Protein AF-A0A952SLJ5-F1 (afdb_monomer)

Structure (mmCIF, N/CA/C/O backbone):
data_AF-A0A952SLJ5-F1
#
_entry.id   AF-A0A952SLJ5-F1
#
loop_
_atom_site.group_PDB
_atom_site.id
_atom_site.type_symbol
_atom_site.label_atom_id
_atom_site.label_alt_id
_atom_site.label_comp_id
_atom_site.label_asym_id
_atom_site.label_entity_id
_atom_site.label_seq_id
_atom_site.pdbx_PDB_ins_code
_atom_site.Cartn_x
_atom_site.Cartn_y
_atom_site.Cartn_z
_atom_site.occupancy
_atom_site.B_iso_or_equiv
_atom_site.auth_seq_id
_atom_site.auth_comp_id
_atom_site.auth_asym_id
_atom_site.auth_atom_id
_atom_site.pdbx_PDB_model_num
ATOM 1 N N . MET A 1 1 ? 6.215 -2.934 -12.282 1.00 80.94 1 MET A N 1
ATOM 2 C CA . MET A 1 1 ?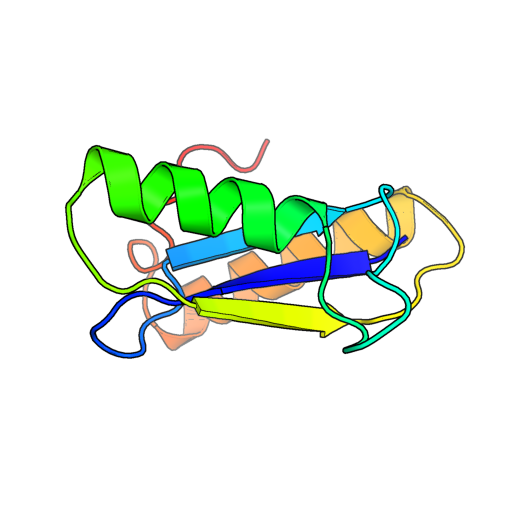 5.073 -3.202 -11.370 1.00 80.94 1 MET A CA 1
ATOM 3 C C . MET A 1 1 ? 5.489 -2.973 -9.915 1.00 80.94 1 MET A C 1
ATOM 5 O O . MET A 1 1 ? 6.688 -2.933 -9.676 1.00 80.94 1 MET A O 1
ATOM 9 N N . ARG A 1 2 ? 4.565 -2.738 -8.970 1.00 84.12 2 ARG A N 1
ATOM 10 C CA . ARG A 1 2 ? 4.874 -2.372 -7.565 1.00 84.12 2 ARG A CA 1
ATOM 11 C C . ARG A 1 2 ? 3.958 -3.079 -6.576 1.00 84.12 2 ARG A C 1
ATOM 13 O O . ARG A 1 2 ? 2.852 -3.449 -6.960 1.00 84.12 2 ARG A O 1
ATOM 20 N N . VAL A 1 3 ? 4.386 -3.182 -5.321 1.00 81.44 3 VAL A N 1
ATOM 21 C CA . VAL A 1 3 ? 3.541 -3.614 -4.198 1.00 81.44 3 VAL A CA 1
ATOM 22 C C . VAL A 1 3 ? 3.357 -2.440 -3.240 1.00 81.44 3 VAL A C 1
ATOM 24 O O . VAL A 1 3 ? 4.297 -1.693 -2.967 1.00 81.44 3 VAL A O 1
ATOM 27 N N . ILE A 1 4 ? 2.115 -2.239 -2.818 1.00 86.00 4 ILE A N 1
ATOM 28 C CA . ILE A 1 4 ? 1.608 -1.104 -2.051 1.00 86.00 4 ILE A CA 1
ATOM 29 C C . ILE A 1 4 ? 0.928 -1.605 -0.779 1.00 86.00 4 ILE A C 1
ATOM 31 O O . ILE A 1 4 ? 0.319 -2.675 -0.784 1.00 86.00 4 ILE A O 1
ATOM 35 N N . GLY A 1 5 ? 1.033 -0.818 0.285 1.00 85.62 5 GLY A N 1
ATOM 36 C CA . GLY A 1 5 ? 0.349 -1.030 1.554 1.00 85.62 5 GLY A CA 1
ATOM 37 C C . GLY A 1 5 ? -0.617 0.116 1.840 1.00 85.62 5 GLY A C 1
ATOM 38 O O . GLY A 1 5 ? -0.372 1.254 1.430 1.00 85.62 5 GLY A O 1
ATOM 39 N N . ALA A 1 6 ? -1.720 -0.190 2.514 1.00 83.88 6 ALA A N 1
ATOM 40 C CA . ALA A 1 6 ? -2.561 0.795 3.180 1.00 83.88 6 ALA A CA 1
ATOM 41 C C . ALA A 1 6 ? -2.542 0.513 4.682 1.00 83.88 6 ALA A C 1
ATOM 43 O O . ALA A 1 6 ? -2.751 -0.633 5.085 1.00 83.88 6 ALA A O 1
ATOM 44 N N . THR A 1 7 ? -2.327 1.552 5.478 1.00 84.31 7 THR A N 1
ATOM 45 C CA . THR A 1 7 ? -2.209 1.489 6.936 1.00 84.31 7 THR A CA 1
ATOM 46 C C . THR A 1 7 ? -3.406 2.192 7.562 1.00 84.31 7 THR A C 1
ATOM 48 O O . THR A 1 7 ? -3.860 3.233 7.076 1.00 84.31 7 THR A O 1
ATOM 51 N N . SER A 1 8 ? -3.949 1.573 8.598 1.00 78.75 8 SER A N 1
ATOM 52 C CA . SER A 1 8 ? -5.049 2.071 9.412 1.00 78.75 8 SER A CA 1
ATOM 53 C C . SER A 1 8 ? -4.595 3.186 10.368 1.00 78.75 8 SER A C 1
ATOM 55 O O . SER A 1 8 ? -3.394 3.350 10.597 1.00 78.75 8 SER A O 1
ATOM 57 N N . PRO A 1 9 ? -5.545 3.928 10.971 1.00 75.00 9 PRO A N 1
ATOM 58 C CA . PRO A 1 9 ? -5.241 4.978 11.949 1.00 75.00 9 PRO A CA 1
ATOM 59 C C . PRO A 1 9 ? -4.477 4.481 13.187 1.00 75.00 9 PRO A C 1
ATOM 61 O O . PRO A 1 9 ? -3.737 5.235 13.806 1.00 75.00 9 PRO A O 1
ATOM 64 N N . ASP A 1 10 ? -4.648 3.207 13.543 1.00 77.69 10 ASP A N 1
ATOM 65 C CA . ASP A 1 10 ? -3.968 2.532 14.656 1.00 77.69 10 ASP A CA 1
ATOM 66 C C . ASP A 1 10 ? -2.520 2.115 14.326 1.00 77.69 10 ASP A C 1
ATOM 68 O O . ASP A 1 10 ? -1.845 1.497 15.147 1.00 77.69 10 ASP A O 1
ATOM 72 N N . GLY A 1 11 ? -2.038 2.432 13.120 1.00 73.06 11 GLY A N 1
ATOM 73 C CA . GLY A 1 11 ? -0.711 2.053 12.640 1.00 73.06 11 GLY A CA 1
ATOM 74 C C . GLY A 1 11 ? -0.618 0.614 12.127 1.00 73.06 11 GLY A C 1
ATOM 75 O O . GLY A 1 11 ? 0.456 0.200 11.692 1.00 73.06 11 GLY A O 1
ATOM 76 N N . SER A 1 12 ? -1.716 -0.152 12.129 1.00 79.88 12 SER A N 1
ATOM 77 C CA . SER A 1 12 ? -1.737 -1.515 11.594 1.00 79.88 12 SER A CA 1
ATOM 78 C C . SER A 1 12 ? -1.891 -1.524 10.070 1.00 79.88 12 SER A C 1
ATOM 80 O O . SER A 1 12 ? -2.609 -0.711 9.483 1.00 79.88 12 SER A O 1
ATOM 82 N N . THR A 1 13 ? -1.226 -2.454 9.383 1.00 80.88 13 THR A N 1
ATOM 83 C CA . THR A 1 13 ? -1.409 -2.618 7.934 1.00 80.88 13 THR A CA 1
ATOM 84 C C . THR A 1 13 ? -2.801 -3.178 7.662 1.00 80.88 13 THR A C 1
ATOM 86 O O . THR A 1 13 ? -3.098 -4.311 8.010 1.00 80.88 13 THR A O 1
ATOM 89 N N . PHE A 1 14 ? -3.652 -2.414 6.985 1.00 81.75 14 PHE A N 1
ATOM 90 C CA . PHE A 1 14 ? -5.022 -2.810 6.657 1.00 81.75 14 PHE A CA 1
ATOM 91 C C . PHE A 1 14 ? -5.089 -3.706 5.416 1.00 81.75 14 PHE A C 1
ATOM 93 O O . PHE A 1 14 ? -5.907 -4.628 5.329 1.00 81.75 14 PHE A O 1
ATOM 100 N N . LYS A 1 15 ? -4.255 -3.396 4.413 1.00 83.44 15 LYS A N 1
ATOM 101 C CA . LYS A 1 15 ? -4.278 -4.052 3.103 1.00 83.44 15 LYS A CA 1
ATOM 102 C C . LYS A 1 15 ? -2.912 -4.027 2.433 1.00 83.44 15 LYS A C 1
ATOM 104 O O . LYS A 1 15 ? -2.250 -2.994 2.422 1.00 83.44 15 LYS A O 1
ATOM 109 N N . ILE A 1 16 ? -2.553 -5.126 1.777 1.00 85.38 16 ILE A N 1
ATOM 110 C CA . ILE A 1 16 ? -1.406 -5.200 0.864 1.00 85.38 16 ILE A CA 1
ATOM 111 C C . ILE A 1 16 ? -1.922 -5.541 -0.533 1.00 85.38 16 ILE A C 1
ATOM 113 O O . ILE A 1 16 ? -2.787 -6.402 -0.695 1.00 85.38 16 ILE A O 1
ATOM 117 N N . GLY A 1 17 ? -1.424 -4.828 -1.541 1.00 83.44 17 GLY A N 1
ATOM 118 C CA . GLY A 1 17 ? -1.885 -4.945 -2.918 1.00 83.44 17 GLY A CA 1
ATOM 119 C C . GLY A 1 17 ? -0.782 -4.693 -3.939 1.00 83.44 17 GLY A C 1
ATOM 120 O O . GLY A 1 17 ? 0.148 -3.938 -3.680 1.00 83.44 17 GLY A O 1
ATOM 121 N N . GLN A 1 18 ? -0.900 -5.231 -5.147 1.00 84.81 18 GLN A N 1
ATOM 122 C CA . GLN A 1 18 ? -0.051 -4.820 -6.273 1.00 84.81 18 GLN A CA 1
ATOM 123 C C . GLN A 1 18 ? -0.657 -3.687 -7.128 1.00 84.81 18 GLN A C 1
ATOM 125 O O . GLN A 1 18 ? -1.877 -3.531 -7.248 1.00 84.81 18 GLN A O 1
ATOM 130 N N . SER A 1 19 ? 0.210 -2.881 -7.753 1.00 82.12 19 SER A N 1
ATOM 131 C CA . SER A 1 19 ? -0.157 -1.754 -8.622 1.00 82.12 19 SER A CA 1
ATOM 132 C C . SER A 1 19 ? 0.709 -1.666 -9.883 1.00 82.12 19 SER A C 1
ATOM 134 O O . SER A 1 19 ? 1.941 -1.751 -9.830 1.00 82.12 19 SER A O 1
ATOM 136 N N . SER A 1 20 ? 0.058 -1.423 -11.023 1.00 81.38 20 SER A N 1
ATOM 137 C CA . SER A 1 20 ? 0.681 -1.087 -12.312 1.00 81.38 20 SER A CA 1
ATOM 138 C C . SER A 1 20 ? 0.511 0.385 -12.714 1.00 81.38 20 SER A C 1
ATOM 140 O O . SER A 1 20 ? 1.214 0.836 -13.608 1.00 81.38 20 SER A O 1
ATOM 142 N N . GLN A 1 21 ? -0.354 1.152 -12.036 1.00 80.44 21 GLN A N 1
ATOM 143 C CA . GLN A 1 21 ? -0.763 2.519 -12.423 1.00 80.44 21 GLN A CA 1
ATOM 144 C C . GLN A 1 21 ? 0.320 3.603 -12.261 1.00 80.44 21 GLN A C 1
ATOM 146 O O . GLN A 1 21 ? 0.066 4.767 -12.548 1.00 80.44 21 GLN A O 1
ATOM 151 N N . GLY A 1 22 ? 1.525 3.248 -11.814 1.00 79.44 22 GLY A N 1
ATOM 152 C CA . GLY A 1 22 ? 2.610 4.209 -11.630 1.00 79.44 22 GLY A CA 1
ATOM 153 C C . GLY A 1 22 ? 2.525 5.002 -10.322 1.00 79.44 22 GLY A C 1
ATOM 154 O O . GLY A 1 22 ? 1.741 4.695 -9.420 1.00 79.44 22 GLY A O 1
ATOM 155 N N . THR A 1 23 ? 3.405 5.991 -10.209 1.00 85.00 23 THR A N 1
ATOM 156 C CA . THR A 1 23 ? 3.536 6.885 -9.054 1.00 85.00 23 THR A CA 1
ATOM 157 C C . THR A 1 23 ? 3.299 8.321 -9.491 1.00 85.00 23 THR A C 1
ATOM 159 O O . THR A 1 23 ? 3.588 8.686 -10.629 1.00 85.00 23 THR A O 1
ATOM 162 N N . ARG A 1 24 ? 2.779 9.145 -8.588 1.00 84.75 24 ARG A N 1
ATOM 163 C CA . ARG A 1 24 ? 2.610 10.578 -8.802 1.00 84.75 24 ARG A CA 1
ATOM 164 C C . ARG A 1 24 ? 3.990 11.241 -8.862 1.00 84.75 24 ARG A C 1
ATOM 166 O O . ARG A 1 24 ? 4.867 10.925 -8.067 1.00 84.75 24 ARG A O 1
ATOM 173 N N . VAL A 1 25 ? 4.183 12.146 -9.821 1.00 81.12 25 VAL A N 1
ATOM 174 C CA . VAL A 1 25 ? 5.499 12.743 -10.127 1.00 81.12 25 VAL A CA 1
ATOM 175 C C . VAL A 1 25 ? 6.035 13.602 -8.976 1.00 81.12 25 VAL A C 1
ATOM 177 O O . VAL A 1 25 ? 7.232 13.606 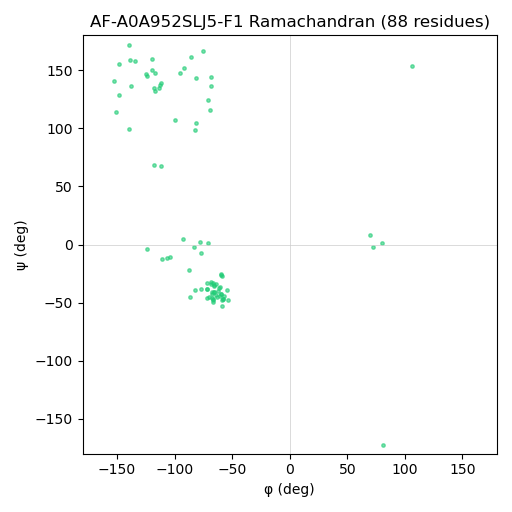-8.725 1.00 81.12 25 VAL A O 1
ATOM 180 N N . ARG A 1 26 ? 5.151 14.302 -8.254 1.00 82.50 26 ARG A N 1
ATOM 181 C CA . ARG A 1 26 ? 5.528 15.269 -7.212 1.00 82.50 26 ARG A CA 1
ATOM 182 C C . ARG A 1 26 ? 6.117 14.630 -5.951 1.00 82.50 26 ARG A C 1
ATOM 184 O O . ARG A 1 26 ? 7.080 15.149 -5.408 1.00 82.50 26 ARG A O 1
ATOM 191 N N . ASP A 1 27 ? 5.494 13.566 -5.457 1.00 80.88 27 ASP A N 1
ATOM 192 C CA . ASP A 1 27 ? 5.767 12.972 -4.138 1.00 80.88 27 ASP A CA 1
ATOM 193 C C . ASP A 1 27 ? 6.145 11.483 -4.223 1.00 80.88 27 ASP A C 1
ATOM 195 O O . ASP A 1 27 ? 6.462 10.852 -3.219 1.00 80.88 27 ASP A O 1
ATOM 199 N N . GLY A 1 28 ? 6.115 10.894 -5.424 1.00 79.56 28 GLY A N 1
ATOM 200 C CA . GLY A 1 28 ? 6.394 9.478 -5.629 1.00 79.56 28 GLY A CA 1
ATOM 201 C C . GLY A 1 28 ? 5.322 8.541 -5.067 1.00 79.56 28 GLY A C 1
ATOM 202 O O . GLY A 1 28 ? 5.533 7.328 -5.090 1.00 79.56 28 GLY A O 1
ATOM 203 N N . ALA A 1 29 ? 4.178 9.054 -4.596 1.00 83.12 29 ALA A N 1
ATOM 204 C CA . ALA A 1 29 ? 3.114 8.241 -4.016 1.00 83.12 29 ALA A CA 1
ATOM 205 C C . ALA A 1 29 ? 2.441 7.362 -5.081 1.00 83.12 29 ALA A C 1
ATOM 207 O O . ALA A 1 29 ? 2.256 7.767 -6.231 1.00 83.12 29 ALA A O 1
ATOM 208 N N . SER A 1 30 ? 2.041 6.141 -4.721 1.00 85.19 30 SER A N 1
ATOM 209 C CA . SER A 1 30 ? 1.323 5.265 -5.654 1.00 85.19 30 SER A CA 1
ATOM 210 C C . SER A 1 30 ? -0.093 5.781 -5.888 1.00 85.19 30 SER A C 1
ATOM 212 O O . SER A 1 30 ? -0.889 5.883 -4.956 1.00 85.19 30 SER A O 1
ATOM 214 N N . ILE A 1 31 ? -0.444 6.016 -7.154 1.00 86.12 31 ILE A N 1
ATOM 215 C CA . ILE A 1 31 ? -1.765 6.535 -7.541 1.00 86.12 31 ILE A CA 1
ATOM 216 C C . ILE A 1 31 ? -2.882 5.580 -7.095 1.00 86.12 31 ILE A C 1
ATOM 218 O O . ILE A 1 31 ? -3.898 6.014 -6.556 1.00 86.12 31 ILE A O 1
ATOM 222 N N . ARG A 1 32 ? -2.679 4.269 -7.267 1.00 85.38 32 ARG A N 1
ATOM 223 C CA . ARG A 1 32 ? -3.649 3.244 -6.854 1.00 85.38 32 ARG A CA 1
ATOM 224 C C . ARG A 1 32 ? -3.827 3.190 -5.339 1.00 85.38 32 ARG A C 1
ATOM 226 O O . ARG A 1 32 ? -4.945 3.011 -4.869 1.00 85.38 32 ARG A O 1
ATOM 233 N N . ALA A 1 33 ? -2.729 3.310 -4.593 1.00 85.44 33 ALA A N 1
ATOM 234 C CA . ALA A 1 33 ? -2.761 3.212 -3.136 1.00 85.44 33 ALA A CA 1
ATOM 235 C C . ALA A 1 33 ? -3.521 4.400 -2.537 1.00 85.44 33 ALA A C 1
ATOM 237 O O . ALA A 1 33 ? -4.419 4.224 -1.723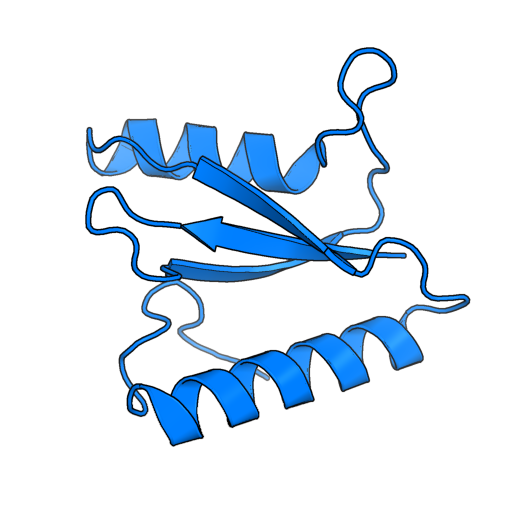 1.00 85.44 33 ALA A O 1
ATOM 238 N N . GLU A 1 34 ? -3.269 5.588 -3.075 1.00 88.00 34 GLU A N 1
ATOM 239 C CA . GLU A 1 34 ? -3.987 6.816 -2.745 1.00 88.00 34 GLU A CA 1
ATOM 240 C C . GLU A 1 34 ? -5.487 6.720 -3.040 1.00 88.00 34 GLU A C 1
ATOM 242 O O . GLU A 1 34 ? -6.315 7.143 -2.236 1.00 88.00 34 GLU A O 1
ATOM 247 N N . GLN A 1 35 ? -5.867 6.139 -4.182 1.00 88.75 35 GLN A N 1
ATOM 248 C CA . GLN A 1 35 ? -7.277 5.906 -4.505 1.00 88.75 35 GLN A CA 1
ATOM 249 C C . GLN A 1 35 ? -7.947 4.959 -3.503 1.00 88.75 35 GLN A C 1
ATOM 251 O O . GLN A 1 35 ? -9.089 5.199 -3.111 1.00 88.75 35 GLN A O 1
ATOM 256 N N . GLN A 1 36 ? -7.248 3.905 -3.074 1.00 86.56 36 GLN A N 1
ATOM 257 C CA . GLN A 1 36 ? -7.754 2.969 -2.068 1.00 86.56 36 GLN A CA 1
ATOM 258 C C . GLN A 1 36 ? -7.901 3.641 -0.704 1.00 86.56 36 GLN A C 1
ATOM 260 O O . GLN A 1 36 ? -8.967 3.553 -0.106 1.00 86.56 36 GLN A O 1
ATOM 265 N N . VAL A 1 37 ? -6.884 4.376 -0.255 1.00 88.12 37 VAL A N 1
ATOM 266 C CA . VAL A 1 37 ? -6.922 5.143 0.995 1.00 88.12 37 VAL A CA 1
ATOM 267 C C . VAL A 1 37 ? -8.058 6.156 0.989 1.00 88.12 37 VAL A C 1
ATOM 269 O O . VAL A 1 37 ? -8.828 6.212 1.938 1.00 88.12 37 VAL A O 1
ATOM 272 N N . ARG A 1 38 ? -8.233 6.923 -0.093 1.00 87.75 38 ARG A N 1
ATOM 273 C CA . ARG A 1 38 ? -9.345 7.881 -0.206 1.00 87.75 38 ARG A CA 1
ATOM 274 C C . ARG A 1 38 ? -10.707 7.204 -0.138 1.00 87.75 38 ARG A C 1
ATOM 276 O O . ARG A 1 38 ? -11.633 7.789 0.411 1.00 87.75 38 ARG A O 1
ATOM 283 N N . ARG A 1 39 ? -10.842 6.004 -0.707 1.00 88.19 39 ARG A N 1
ATOM 284 C CA . ARG A 1 39 ? -12.073 5.218 -0.603 1.00 88.19 39 ARG A CA 1
ATOM 285 C C . ARG A 1 39 ? -12.311 4.762 0.836 1.00 88.19 39 ARG A C 1
ATOM 287 O O . ARG A 1 39 ? -13.384 5.029 1.355 1.00 88.19 39 ARG A O 1
ATOM 294 N N . LEU A 1 40 ? -11.300 4.185 1.486 1.00 85.06 40 LEU A N 1
ATOM 295 C CA . LEU A 1 40 ? -11.384 3.743 2.882 1.00 85.06 40 LEU A CA 1
ATOM 296 C C . LEU A 1 40 ? -11.743 4.899 3.817 1.00 85.06 40 LEU A C 1
ATOM 298 O O . LEU A 1 40 ? -12.697 4.790 4.573 1.00 85.06 40 LEU A O 1
ATOM 302 N N . ARG A 1 41 ? -11.072 6.049 3.675 1.00 86.62 41 ARG A N 1
ATOM 303 C CA . ARG A 1 41 ? -11.388 7.276 4.425 1.00 86.62 41 ARG A CA 1
ATOM 304 C C . ARG A 1 41 ? -12.852 7.697 4.265 1.00 86.62 41 ARG A C 1
ATOM 306 O O . ARG A 1 41 ? -13.461 8.139 5.228 1.00 86.62 41 ARG A O 1
ATOM 313 N N . LYS A 1 42 ? -13.425 7.569 3.062 1.00 86.94 42 LYS A N 1
ATOM 314 C CA . LYS A 1 42 ? -14.843 7.886 2.815 1.00 86.94 42 LYS A CA 1
ATOM 315 C C . LYS A 1 42 ? -15.797 6.868 3.436 1.00 86.94 42 LYS A C 1
ATOM 317 O O . LYS A 1 42 ? -16.862 7.260 3.888 1.00 86.94 42 LYS A O 1
ATOM 322 N N . GLU A 1 43 ? -15.444 5.588 3.405 1.00 84.62 43 GLU A N 1
ATOM 323 C CA . GLU A 1 43 ? -16.304 4.501 3.884 1.00 84.62 43 GLU A CA 1
ATOM 324 C C . GLU A 1 43 ? -16.322 4.400 5.412 1.00 84.62 43 GLU A C 1
ATOM 326 O O . GLU A 1 43 ? -17.371 4.137 5.989 1.00 84.62 43 GLU A O 1
ATOM 331 N N . THR A 1 44 ? -15.184 4.618 6.073 1.00 81.56 44 THR A N 1
ATOM 332 C CA . THR A 1 44 ? -15.053 4.414 7.524 1.00 81.56 44 THR A CA 1
ATOM 333 C C . THR A 1 44 ? -14.877 5.707 8.318 1.00 81.56 44 THR A C 1
ATOM 335 O O . THR A 1 44 ? -14.956 5.678 9.542 1.00 81.56 44 THR A O 1
ATOM 338 N N . GLY A 1 45 ? -14.611 6.839 7.656 1.00 80.44 45 GLY A N 1
ATOM 339 C CA . GLY A 1 45 ? -14.336 8.125 8.309 1.00 80.44 45 GLY A CA 1
ATOM 340 C C . GLY A 1 45 ? -12.972 8.219 9.008 1.00 80.44 45 GLY A C 1
ATOM 341 O O . GLY A 1 45 ? -12.644 9.274 9.541 1.00 80.44 45 GLY A O 1
ATOM 342 N N . GLY A 1 46 ? -12.169 7.1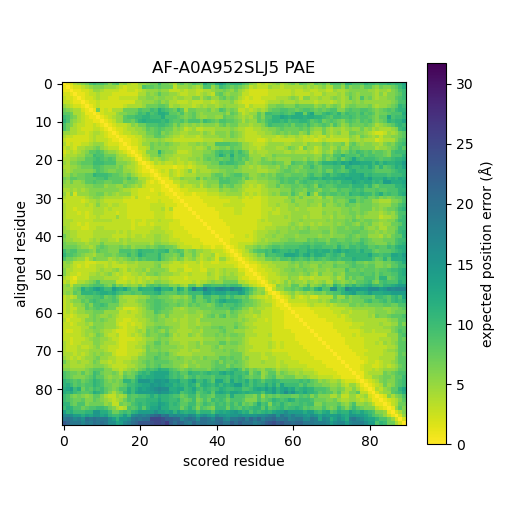48 9.011 1.00 80.25 46 GLY A N 1
ATOM 343 C CA . GLY A 1 46 ? -10.861 7.109 9.675 1.00 80.25 46 GLY A CA 1
ATOM 344 C C . GLY A 1 46 ? -9.712 7.648 8.819 1.00 80.25 46 GLY A C 1
ATOM 345 O O . GLY A 1 46 ? -9.800 7.704 7.593 1.00 80.25 46 GLY A O 1
ATOM 346 N N . GLU A 1 47 ? -8.592 7.998 9.452 1.00 83.88 47 GLU A N 1
ATOM 347 C CA . GLU A 1 47 ? -7.357 8.402 8.771 1.00 83.88 47 GLU A CA 1
ATOM 348 C C . GLU A 1 47 ? -6.511 7.204 8.315 1.00 83.88 47 GLU A C 1
ATOM 350 O O . GLU A 1 47 ? -5.739 6.631 9.074 1.00 83.88 47 GLU A O 1
ATOM 355 N N . TYR A 1 48 ? -6.620 6.836 7.039 1.00 86.00 48 TYR A N 1
ATOM 356 C CA . TYR A 1 48 ? -5.755 5.811 6.435 1.00 86.00 48 TYR A CA 1
ATOM 357 C C . TYR A 1 48 ? -4.574 6.452 5.724 1.00 86.00 48 TYR A C 1
ATOM 359 O O . TYR A 1 48 ? -4.727 7.516 5.122 1.00 86.00 48 TYR A O 1
ATOM 367 N N . THR A 1 49 ? -3.423 5.796 5.703 1.00 86.44 49 THR A N 1
ATOM 368 C CA . THR A 1 49 ? -2.251 6.221 4.924 1.00 86.44 49 THR A CA 1
ATOM 369 C C . THR A 1 49 ? -1.861 5.141 3.922 1.00 86.44 49 THR A C 1
ATOM 371 O O . THR A 1 49 ? -2.292 3.994 4.025 1.00 86.44 49 THR A O 1
ATOM 374 N N . SER A 1 50 ? -1.109 5.513 2.885 1.00 86.44 50 SER A N 1
ATOM 375 C CA . SER A 1 50 ? -0.584 4.549 1.916 1.00 86.44 50 SER A CA 1
ATOM 376 C C . SER A 1 50 ? 0.919 4.637 1.807 1.00 86.44 50 SER A C 1
ATOM 378 O O . SER A 1 50 ? 1.477 5.731 1.793 1.00 86.44 50 SER A O 1
ATOM 380 N N . GLU A 1 51 ? 1.541 3.486 1.595 1.00 84.69 51 GLU A N 1
ATOM 381 C CA . GLU A 1 51 ? 2.973 3.366 1.372 1.00 84.69 51 GLU A CA 1
ATOM 382 C C . GLU A 1 51 ? 3.293 2.445 0.190 1.00 84.69 51 GLU A C 1
ATOM 384 O O . GLU A 1 51 ? 2.493 1.607 -0.240 1.00 84.69 51 GLU A O 1
ATOM 389 N N . ILE A 1 52 ? 4.489 2.614 -0.373 1.00 83.81 52 ILE A N 1
ATOM 390 C CA . ILE A 1 52 ? 5.023 1.707 -1.389 1.00 83.81 52 ILE A CA 1
ATOM 391 C C . ILE A 1 52 ? 5.996 0.760 -0.699 1.00 83.81 52 ILE A C 1
ATOM 393 O O . ILE A 1 52 ? 7.114 1.156 -0.385 1.00 83.81 52 ILE A O 1
ATOM 397 N N . LEU A 1 53 ? 5.585 -0.497 -0.540 1.00 79.50 53 LEU A N 1
ATOM 398 C CA . LEU A 1 53 ? 6.400 -1.544 0.077 1.00 79.50 53 LEU A CA 1
ATOM 399 C C . LEU A 1 53 ? 7.555 -1.981 -0.830 1.00 79.50 53 LEU A C 1
ATOM 401 O O . LEU A 1 53 ? 8.657 -2.240 -0.359 1.00 79.50 53 LEU A O 1
ATOM 405 N N . GLN A 1 54 ? 7.317 -2.054 -2.146 1.00 77.75 54 GLN A N 1
ATOM 406 C CA . GLN A 1 54 ? 8.379 -2.345 -3.108 1.00 77.75 54 GLN A CA 1
ATOM 407 C C . GLN A 1 54 ? 8.147 -1.655 -4.454 1.00 77.75 54 GLN A C 1
ATOM 409 O O . GLN A 1 54 ? 7.080 -1.763 -5.071 1.00 77.75 54 GLN A O 1
ATOM 414 N N . LYS A 1 55 ? 9.176 -0.936 -4.921 1.00 68.06 55 LYS A N 1
ATOM 415 C CA . LYS A 1 55 ? 9.075 0.044 -6.012 1.00 68.06 55 LYS A CA 1
ATOM 416 C C . LYS A 1 55 ? 9.242 -0.526 -7.416 1.00 68.06 55 LYS A C 1
ATOM 418 O O . LYS A 1 55 ? 8.803 0.148 -8.344 1.00 68.06 55 LYS A O 1
ATOM 423 N N . VAL A 1 56 ? 9.871 -1.681 -7.637 1.00 75.31 56 VAL A N 1
ATOM 424 C CA . VAL A 1 56 ? 10.095 -2.163 -9.013 1.00 75.31 56 VAL A CA 1
ATOM 425 C C . VAL A 1 56 ? 10.141 -3.687 -9.087 1.00 75.31 56 VAL A C 1
ATOM 427 O O . VAL A 1 56 ? 11.077 -4.323 -8.622 1.00 75.31 56 VAL A O 1
ATOM 430 N N . PHE A 1 57 ? 9.147 -4.257 -9.760 1.00 82.25 57 PHE A N 1
ATOM 431 C CA . PHE A 1 57 ? 9.172 -5.608 -10.312 1.00 82.25 57 PHE A CA 1
ATOM 432 C C . PHE A 1 57 ? 9.190 -5.525 -11.834 1.00 82.25 57 PHE A C 1
ATOM 434 O O . PHE A 1 57 ? 8.462 -4.702 -12.410 1.00 82.25 57 PHE A O 1
ATOM 441 N N . LYS A 1 58 ? 10.002 -6.386 -12.456 1.00 82.44 58 LYS A N 1
ATOM 442 C CA . LYS A 1 58 ? 10.145 -6.484 -13.914 1.00 82.44 58 LYS A CA 1
ATOM 443 C C . LYS A 1 58 ? 8.861 -6.979 -14.581 1.00 82.44 58 LYS A C 1
ATOM 445 O O . LYS A 1 58 ? 8.491 -6.476 -15.633 1.00 82.44 58 LYS A O 1
ATOM 450 N N . ASP A 1 59 ? 8.142 -7.881 -13.924 1.00 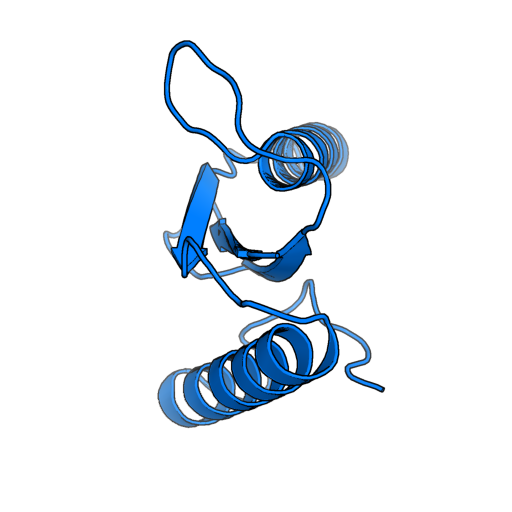84.19 59 ASP A N 1
ATOM 451 C CA . ASP A 1 59 ? 6.935 -8.505 -14.457 1.00 84.19 59 ASP A CA 1
ATOM 452 C C . ASP A 1 59 ? 5.832 -8.649 -13.390 1.00 84.19 59 ASP A C 1
ATOM 454 O O . ASP A 1 59 ? 6.019 -8.372 -12.197 1.00 84.19 59 ASP A O 1
ATOM 458 N N . LYS A 1 60 ? 4.642 -9.048 -13.852 1.00 82.31 60 LYS A N 1
ATOM 459 C CA . LYS A 1 60 ? 3.447 -9.230 -13.020 1.00 82.31 60 LYS A CA 1
ATOM 460 C C . LYS A 1 60 ? 3.529 -10.454 -12.112 1.00 82.31 60 LYS A C 1
ATOM 462 O O . LYS A 1 60 ? 2.992 -10.408 -11.008 1.00 82.31 60 LYS A O 1
ATOM 467 N N . ALA A 1 61 ? 4.189 -11.521 -12.555 1.00 84.25 61 ALA A N 1
ATOM 468 C CA . ALA A 1 61 ? 4.318 -12.749 -11.777 1.00 84.25 61 ALA A CA 1
ATOM 469 C C . ALA A 1 61 ? 5.173 -12.507 -10.525 1.00 84.25 61 ALA A C 1
ATOM 471 O O . ALA A 1 61 ? 4.743 -12.803 -9.416 1.00 84.25 61 ALA A O 1
ATOM 472 N N . SER A 1 62 ? 6.317 -11.847 -10.687 1.00 83.88 62 SER A N 1
ATOM 473 C CA . SER A 1 62 ? 7.241 -11.460 -9.624 1.00 83.88 62 SER A CA 1
ATOM 474 C C . SER A 1 62 ? 6.567 -10.595 -8.558 1.00 83.88 62 SER A C 1
ATOM 476 O O . SER A 1 62 ? 6.739 -10.832 -7.361 1.00 83.88 62 SER A O 1
ATOM 478 N N . ALA A 1 63 ? 5.764 -9.614 -8.981 1.00 83.38 63 ALA A N 1
ATOM 479 C CA . ALA A 1 63 ? 5.016 -8.760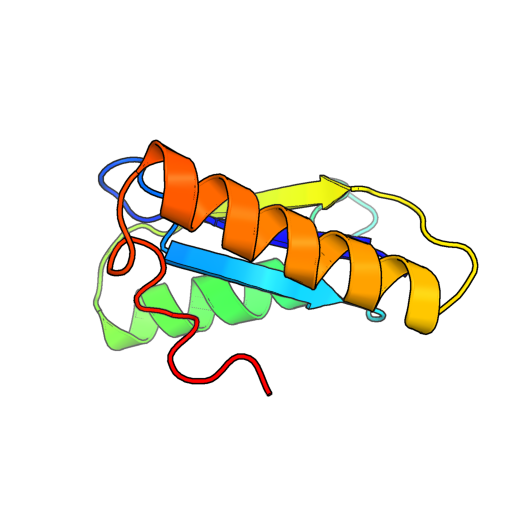 -8.062 1.00 83.38 63 ALA A CA 1
ATOM 480 C C . ALA A 1 63 ? 3.954 -9.543 -7.277 1.00 83.38 63 ALA A C 1
ATOM 482 O O . ALA A 1 63 ? 3.840 -9.350 -6.069 1.00 83.38 63 ALA A O 1
ATOM 483 N N . ARG A 1 64 ? 3.247 -10.474 -7.929 1.00 84.44 64 ARG A N 1
ATOM 484 C CA . ARG A 1 64 ? 2.235 -11.324 -7.289 1.00 84.44 64 ARG A CA 1
ATOM 485 C C . ARG A 1 64 ? 2.850 -12.299 -6.289 1.00 84.44 64 ARG A C 1
ATOM 487 O O . ARG A 1 64 ? 2.327 -12.478 -5.192 1.00 84.44 64 ARG A O 1
ATOM 494 N N . SER A 1 65 ? 3.989 -12.896 -6.632 1.00 86.25 65 SER A N 1
ATOM 495 C CA . SER A 1 65 ? 4.727 -13.784 -5.728 1.00 86.25 65 SER A CA 1
ATOM 496 C C . SER A 1 65 ? 5.292 -13.028 -4.527 1.00 86.25 65 SER A C 1
ATOM 498 O O . SER A 1 65 ? 5.391 -13.578 -3.432 1.00 86.25 65 SER A O 1
ATOM 500 N N . TYR A 1 66 ? 5.684 -11.763 -4.698 1.00 86.69 66 TYR A N 1
ATOM 501 C CA . TYR A 1 66 ? 6.083 -10.921 -3.573 1.00 86.69 66 TYR A CA 1
ATOM 502 C C . TYR A 1 66 ? 4.888 -10.513 -2.709 1.00 86.69 66 TYR A C 1
ATOM 504 O O . TYR A 1 66 ? 4.971 -10.638 -1.496 1.00 86.69 66 TYR A O 1
ATOM 512 N N . GLU A 1 67 ? 3.785 -10.068 -3.315 1.00 84.62 67 GLU A N 1
ATOM 513 C CA . GLU A 1 67 ? 2.530 -9.738 -2.623 1.00 84.62 67 GLU A CA 1
ATOM 514 C C . GLU A 1 67 ? 2.056 -10.909 -1.755 1.00 84.62 67 GLU A C 1
ATOM 516 O O . GLU A 1 67 ? 1.797 -10.729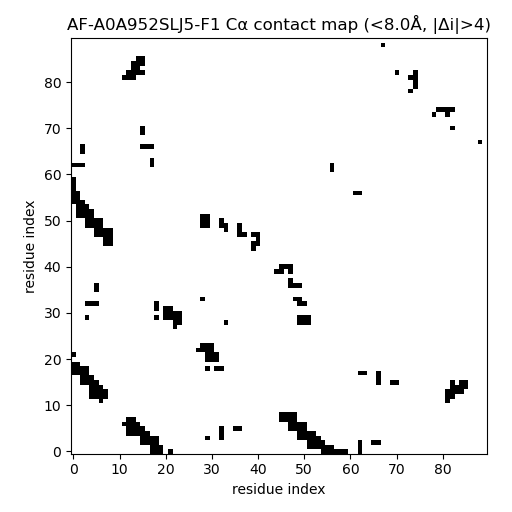 -0.568 1.00 84.62 67 GLU A O 1
ATOM 521 N N . THR A 1 68 ? 2.040 -12.119 -2.319 1.00 87.25 68 THR A N 1
ATOM 522 C CA . THR A 1 68 ? 1.650 -13.344 -1.606 1.00 87.25 68 THR A CA 1
ATOM 523 C C . THR A 1 68 ? 2.542 -13.588 -0.391 1.00 87.25 68 THR A C 1
ATOM 525 O O . THR A 1 68 ? 2.042 -13.658 0.729 1.00 87.25 68 THR A O 1
ATOM 528 N N . ARG A 1 69 ? 3.869 -13.598 -0.583 1.00 86.69 69 ARG A N 1
ATOM 529 C CA . ARG A 1 69 ? 4.836 -13.781 0.513 1.00 86.69 69 ARG A CA 1
ATOM 530 C C . ARG A 1 69 ? 4.757 -12.677 1.564 1.00 86.69 69 ARG A C 1
ATOM 532 O O . ARG A 1 69 ? 4.929 -12.949 2.747 1.00 86.69 69 ARG A O 1
ATOM 539 N N . ALA A 1 70 ? 4.521 -11.433 1.151 1.00 85.38 70 ALA A N 1
ATOM 540 C CA . ALA A 1 70 ? 4.368 -10.307 2.064 1.00 85.38 70 ALA A CA 1
ATOM 541 C C . ALA A 1 70 ? 3.127 -10.489 2.944 1.00 85.38 70 ALA A C 1
ATOM 543 O O . ALA A 1 70 ? 3.210 -10.302 4.153 1.00 85.38 70 ALA A O 1
ATOM 544 N N . ILE A 1 71 ? 2.008 -10.921 2.360 1.00 84.31 71 ILE A N 1
ATOM 545 C CA . ILE A 1 71 ? 0.768 -11.185 3.096 1.00 84.31 71 ILE A CA 1
ATOM 546 C C . ILE A 1 71 ? 0.926 -12.381 4.037 1.00 84.31 71 ILE A C 1
ATOM 548 O O . ILE A 1 71 ? 0.552 -12.283 5.203 1.00 84.31 71 ILE A O 1
ATOM 552 N N . GLU A 1 72 ? 1.506 -13.485 3.567 1.00 86.06 72 GLU A N 1
ATOM 553 C CA . GLU A 1 72 ? 1.779 -14.667 4.394 1.00 86.06 72 GLU A CA 1
ATOM 554 C C . GLU A 1 72 ? 2.691 -14.329 5.572 1.00 86.06 72 GLU A C 1
ATOM 556 O O . GLU A 1 72 ? 2.370 -14.650 6.715 1.00 86.06 72 GLU A O 1
ATOM 561 N N . ARG A 1 73 ? 3.793 -13.614 5.317 1.00 84.94 73 ARG A N 1
ATOM 562 C CA . ARG A 1 73 ? 4.716 -13.170 6.365 1.00 84.94 73 ARG A CA 1
ATOM 563 C C . ARG A 1 73 ? 4.020 -12.256 7.366 1.00 84.94 73 ARG A C 1
ATOM 565 O O . ARG A 1 73 ? 4.194 -12.437 8.565 1.00 84.94 73 ARG A O 1
ATOM 572 N N . PHE A 1 74 ? 3.224 -11.301 6.891 1.00 80.94 74 PHE A N 1
ATOM 573 C CA . PHE A 1 74 ? 2.506 -10.380 7.768 1.00 80.94 74 PHE A CA 1
ATOM 574 C C . PHE A 1 74 ? 1.504 -11.125 8.659 1.00 80.94 74 PHE A C 1
ATOM 576 O O . PHE A 1 74 ? 1.504 -10.939 9.873 1.00 80.94 74 PHE A O 1
ATOM 583 N N . ARG A 1 75 ? 0.731 -12.056 8.084 1.00 83.56 75 ARG A N 1
ATOM 584 C CA . ARG A 1 75 ? -0.193 -12.931 8.825 1.00 83.56 75 ARG A CA 1
ATOM 585 C C . ARG A 1 75 ? 0.521 -13.862 9.800 1.00 83.56 75 ARG A C 1
ATOM 587 O O . ARG A 1 75 ? -0.020 -14.146 10.862 1.00 83.56 75 ARG A O 1
ATOM 594 N N . SER A 1 76 ? 1.725 -14.321 9.466 1.00 83.50 76 SER A N 1
ATOM 595 C CA . SER A 1 76 ? 2.542 -15.142 10.362 1.00 83.50 76 SER A CA 1
ATOM 596 C C . SER A 1 76 ? 3.056 -14.362 11.572 1.00 83.50 76 SER A C 1
ATOM 598 O O . SER A 1 76 ? 3.206 -14.957 12.632 1.00 83.50 76 SER A O 1
ATOM 600 N N . ILE A 1 77 ? 3.360 -13.069 11.420 1.00 80.38 77 ILE A N 1
ATOM 601 C CA . ILE A 1 77 ? 3.920 -12.237 12.497 1.00 80.38 77 ILE A CA 1
ATOM 602 C C . ILE A 1 77 ? 2.808 -11.642 13.363 1.00 80.38 77 ILE A C 1
ATOM 604 O O . ILE A 1 77 ? 2.905 -11.653 14.585 1.00 80.38 77 ILE A O 1
ATOM 608 N N . HIS A 1 78 ? 1.756 -11.119 12.735 1.00 78.44 78 HIS A N 1
ATOM 609 C CA . HIS A 1 78 ? 0.724 -10.341 13.419 1.00 78.44 78 HIS A CA 1
ATOM 610 C C . HIS A 1 78 ? -0.581 -11.126 13.641 1.00 78.44 78 HIS A C 1
ATOM 612 O O . HIS A 1 78 ? -1.436 -10.691 14.403 1.00 78.44 78 HIS A O 1
ATOM 618 N N . GLY A 1 79 ? -0.731 -12.304 13.027 1.00 78.00 79 GLY A N 1
ATOM 619 C CA . GLY A 1 79 ? -1.917 -13.158 13.125 1.00 78.00 79 GLY A CA 1
ATOM 620 C C . GLY A 1 79 ? -2.770 -13.142 11.853 1.00 78.00 79 GLY A C 1
ATOM 621 O O . GLY A 1 79 ? -2.786 -12.169 11.098 1.00 78.00 79 GLY A O 1
ATOM 622 N N . GLN A 1 80 ? -3.514 -14.224 11.604 1.00 74.06 80 GLN A N 1
ATOM 623 C CA . GLN A 1 80 ? -4.232 -14.453 10.335 1.00 74.06 80 GLN A CA 1
ATOM 624 C C . GLN A 1 80 ? -5.270 -13.369 9.980 1.00 74.06 80 GLN A C 1
ATOM 626 O O . GLN A 1 80 ? -5.509 -13.116 8.799 1.00 74.06 80 GLN A O 1
ATOM 631 N N . ASN A 1 81 ? -5.828 -12.678 10.978 1.00 72.25 81 ASN A N 1
ATOM 632 C CA . ASN A 1 81 ? -6.891 -11.679 10.803 1.00 72.25 81 ASN A CA 1
ATOM 633 C C . ASN A 1 81 ? -6.386 -10.233 10.637 1.00 72.25 81 ASN A C 1
ATOM 635 O O . ASN A 1 81 ? -7.189 -9.308 10.573 1.00 72.25 81 ASN A O 1
ATOM 639 N N . THR A 1 82 ? -5.071 -10.014 10.559 1.00 72.50 82 THR A N 1
ATOM 640 C CA . THR A 1 82 ? -4.478 -8.661 10.588 1.00 72.50 82 THR A CA 1
ATOM 641 C C . THR A 1 82 ? -4.459 -7.920 9.260 1.00 72.50 82 THR A C 1
ATOM 643 O O . THR A 1 82 ? -4.071 -6.763 9.227 1.00 72.50 82 THR A O 1
ATOM 646 N N . LEU A 1 83 ? -4.930 -8.537 8.174 1.00 77.50 83 LEU A N 1
ATOM 647 C CA . LEU A 1 83 ? -5.153 -7.867 6.888 1.00 77.50 83 LEU A CA 1
ATOM 648 C C . LEU A 1 83 ? -6.641 -7.926 6.522 1.00 77.50 83 LEU A C 1
ATOM 650 O O . LEU A 1 83 ? -7.011 -8.638 5.581 1.00 77.50 83 LEU A O 1
ATOM 654 N N . PRO A 1 84 ? -7.511 -7.209 7.257 1.00 75.69 84 PRO A N 1
ATOM 655 C CA . PRO A 1 84 ? -8.957 -7.250 7.041 1.00 75.69 84 PRO A CA 1
ATOM 656 C C . PRO A 1 84 ? -9.352 -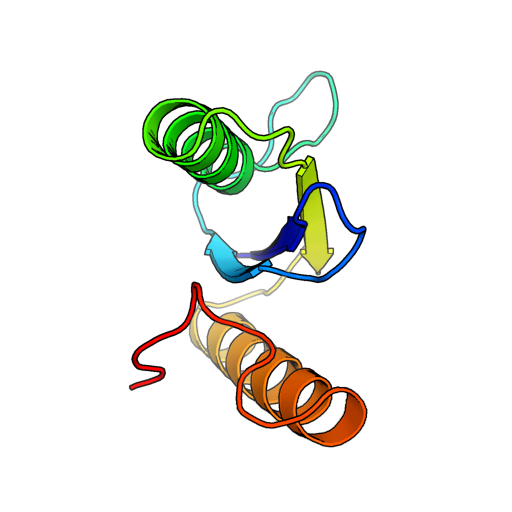6.807 5.621 1.00 75.69 84 PRO A C 1
ATOM 658 O O . PRO A 1 84 ? -10.360 -7.263 5.087 1.00 75.69 84 PRO A O 1
ATOM 661 N N . GLY A 1 85 ? -8.533 -5.985 4.952 1.00 7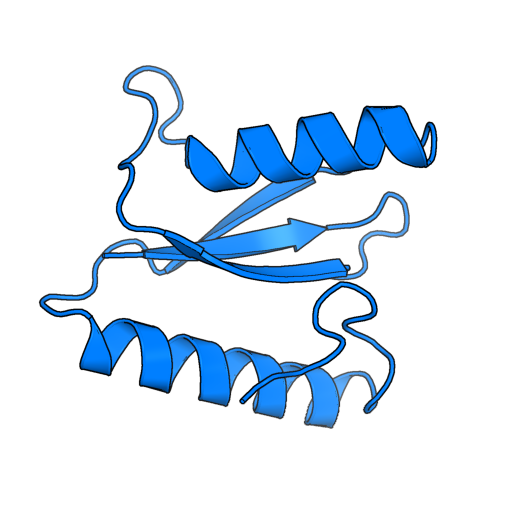0.00 85 GLY A N 1
ATOM 662 C CA . GLY A 1 85 ? -8.744 -5.572 3.562 1.00 70.00 85 GLY A CA 1
ATOM 663 C C . GLY A 1 85 ? -8.383 -6.622 2.495 1.00 70.00 85 GLY A C 1
ATOM 664 O O . GLY A 1 85 ? -8.660 -6.392 1.307 1.00 70.00 85 GLY A O 1
ATOM 665 N N . ASN A 1 86 ? -7.775 -7.752 2.882 1.00 72.88 86 ASN A N 1
ATOM 666 C CA . ASN A 1 86 ? -7.408 -8.891 2.028 1.00 72.88 86 ASN A CA 1
ATOM 667 C C . ASN A 1 86 ? -8.263 -10.125 2.385 1.00 72.88 86 ASN A C 1
ATOM 669 O O . ASN A 1 86 ? -7.757 -11.124 2.897 1.00 72.88 86 ASN A O 1
ATOM 673 N N . VAL A 1 87 ? -9.568 -10.054 2.099 1.00 62.94 87 VAL A N 1
ATOM 674 C CA . VAL A 1 87 ? -10.557 -11.094 2.464 1.00 62.94 87 VAL A CA 1
ATOM 675 C C . VAL A 1 87 ? -10.354 -12.406 1.688 1.00 62.94 87 VAL A C 1
ATOM 677 O O . VAL A 1 87 ? -10.564 -13.491 2.217 1.00 62.94 87 VAL A O 1
ATOM 680 N N . THR A 1 88 ? -9.878 -12.327 0.444 1.00 53.84 88 THR A N 1
ATOM 681 C CA . THR A 1 88 ? -9.593 -13.486 -0.413 1.00 53.84 88 THR A CA 1
ATOM 682 C C . THR A 1 88 ? -8.296 -13.247 -1.175 1.00 53.84 88 THR A C 1
ATOM 684 O O . THR A 1 88 ? -8.288 -12.557 -2.194 1.00 53.84 88 THR A O 1
ATOM 687 N N . ASN A 1 89 ? -7.191 -13.812 -0.695 1.00 51.19 89 ASN A N 1
ATOM 688 C CA . ASN A 1 89 ? -6.033 -14.024 -1.558 1.00 51.19 89 ASN A CA 1
ATOM 689 C C . ASN A 1 89 ? -6.304 -15.303 -2.349 1.00 51.19 89 ASN A C 1
ATOM 691 O O . ASN A 1 89 ? -6.262 -16.388 -1.774 1.00 51.19 89 ASN A O 1
ATOM 695 N N . ARG A 1 90 ? -6.644 -15.169 -3.631 1.00 45.06 90 ARG A N 1
ATOM 696 C CA . ARG A 1 90 ? -6.835 -16.293 -4.551 1.00 45.06 90 ARG A CA 1
ATOM 697 C C . ARG A 1 90 ? -6.021 -16.074 -5.824 1.00 45.06 90 ARG A C 1
ATOM 699 O O . ARG A 1 90 ? -5.898 -14.906 -6.276 1.00 45.06 90 ARG A O 1
#

Nearest PDB structures (foldseek):
  1ln0-assembly1_A  TM=6.649E-01  e=2.957E-01  Tequatrovirus T4
  1bgw-assembly1_A  TM=3.491E-01  e=2.045E+00  Saccharomyces cerevisiae
  7b70-assembly1_E  TM=3.123E-01  e=5.943E+00  Drosophila melanogaster

Foldseek 3Di:
DFKKFKAFPVRFTQAIDDDDQFADPPPRHGPVQVVVQVVCCVVPVTRMDMDTPGDDDPDDVVRLVVSVVVLVVSCVVVNVCRHVVCPDDD

Secondary structure (DSSP, 8-state):
-EEEEEE-TTS-EEEEEEE-S-B-TTT--BHHHHHHHHHHHHHH-S--EEEEEE---SSHHHHHHHHHHHHHHHHHHH-TTS-TT-S---

Radius of gyration: 12.74 Å; Cα contacts (8 Å, |Δi|>4): 150; chains: 1; bounding box: 26×32×29 Å

Solvent-accessible surface area (backbone atoms only — not comparable to full-atom values): 5137 Å² total; per-residue (Å²): 62,25,33,31,32,32,29,39,72,87,72,46,56,32,30,75,46,76,43,76,80,53,55,41,89,92,80,61,47,45,51,59,39,50,55,50,27,55,48,49,27,68,76,69,71,49,64,47,44,61,50,74,77,39,84,77,29,96,43,70,64,62,34,50,56,47,46,51,51,51,52,52,50,47,27,71,74,72,34,83,75,52,38,73,70,53,83,73,88,125

Sequence (90 aa):
MRVIGATSPDGSTFKIGQSSQGTRVRDGASIRAEQQVRRLRKETGGEYTSEILQKVFKDKASARSYETRAIERFRSIHGQNTLPGNVTNR

Mean predicted aligned error: 6.1 Å

pLDDT: mean 81.0, std 7.48, range [45.06, 88.75]